Protein AF-A0A455UMG5-F1 (afdb_monomer_lite)

Organism: NCBI:txid115553

Radius of gyration: 22.78 Å; chains: 1; bounding box: 56×36×50 Å

InterPro domains:
  IPR001098 DNA-directed DNA polymerase, family A, palm domain [PF00476] (29-80)
  IPR002298 DNA polymerase A [PTHR10133] (2-83)
  IPR04350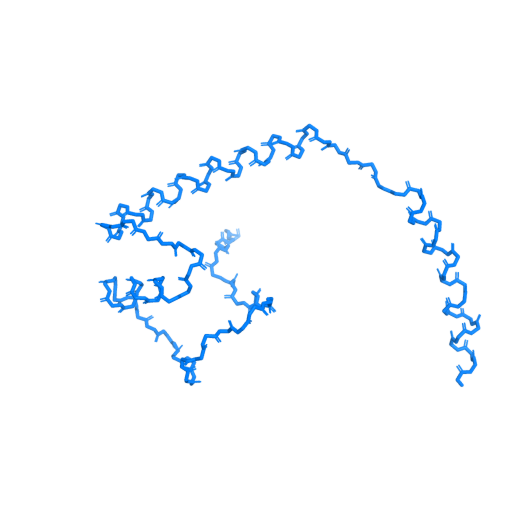2 DNA/RNA polymerase superfamily [SSF56672] (4-84)

Secondary structure (DSSP, 8-state):
-HHHIIIIIHHHHHHHHHHHHH-----HHHHHHHHHHHHHHHHHHHHHHHHHHTS---TT-HHHHHHIIIIIS----S---SS--PPPSS-------SS-----

Structure (mmCIF, N/CA/C/O backbone):
data_AF-A0A455UMG5-F1
#
_entry.id   AF-A0A455UMG5-F1
#
loop_
_atom_site.group_PDB
_atom_site.id
_atom_site.type_symbol
_atom_site.label_atom_id
_atom_site.label_alt_id
_atom_site.label_comp_id
_atom_site.label_asym_id
_atom_site.label_entity_id
_atom_site.label_seq_id
_atom_site.pdbx_PDB_ins_code
_atom_site.Cartn_x
_atom_site.Cartn_y
_atom_site.Cartn_z
_atom_site.occupancy
_atom_site.B_iso_or_equiv
_atom_site.auth_seq_id
_atom_site.auth_comp_id
_atom_site.auth_asym_id
_atom_site.auth_atom_id
_atom_site.pdbx_PDB_model_num
ATOM 1 N N . MET A 1 1 ? 37.133 -2.624 -8.941 1.00 58.16 1 MET A N 1
ATOM 2 C CA . MET A 1 1 ? 35.948 -1.784 -8.645 1.00 58.16 1 MET A CA 1
ATOM 3 C C . MET A 1 1 ? 35.377 -1.097 -9.887 1.00 58.16 1 MET A C 1
ATOM 5 O O . MET A 1 1 ? 34.171 -0.927 -9.920 1.00 58.16 1 MET A O 1
ATOM 9 N N . ALA A 1 2 ? 36.181 -0.757 -10.905 1.00 77.12 2 ALA A N 1
ATOM 10 C CA . ALA A 1 2 ? 35.684 -0.148 -12.149 1.00 77.12 2 ALA A CA 1
ATOM 11 C C . ALA A 1 2 ? 34.739 -1.059 -12.965 1.00 77.12 2 ALA A C 1
ATOM 13 O O . ALA A 1 2 ? 33.748 -0.596 -13.504 1.00 77.12 2 ALA A O 1
ATOM 14 N N . GLU A 1 3 ? 34.976 -2.373 -12.964 1.00 90.12 3 GLU A N 1
ATOM 15 C CA . GLU A 1 3 ? 34.246 -3.324 -13.816 1.00 90.12 3 GLU A CA 1
ATOM 16 C C . GLU A 1 3 ? 32.721 -3.349 -13.572 1.00 90.12 3 GLU A C 1
ATOM 18 O O . GLU A 1 3 ? 31.933 -3.337 -14.511 1.00 90.12 3 GLU A O 1
ATOM 23 N N . VAL A 1 4 ? 32.278 -3.308 -12.313 1.00 91.25 4 VAL A N 1
ATOM 24 C CA . VAL A 1 4 ? 30.842 -3.274 -11.972 1.00 91.25 4 VAL A CA 1
ATOM 25 C C . VAL A 1 4 ? 30.211 -1.942 -12.385 1.00 91.25 4 VAL A C 1
ATOM 27 O O . VAL A 1 4 ? 29.114 -1.920 -12.941 1.00 91.25 4 VAL A O 1
ATOM 30 N N . LEU A 1 5 ? 30.911 -0.830 -12.150 1.00 92.12 5 LEU A N 1
ATOM 31 C CA . LEU A 1 5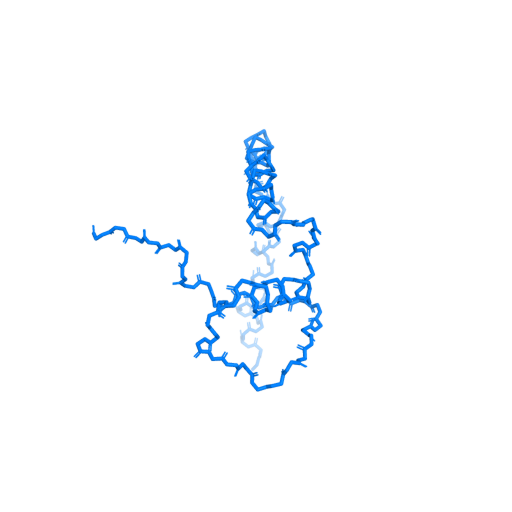 ? 30.439 0.498 -12.533 1.00 92.12 5 LEU A CA 1
ATOM 32 C C . LEU A 1 5 ? 30.259 0.594 -14.056 1.00 92.12 5 LEU A C 1
ATOM 34 O O . LEU A 1 5 ? 29.197 0.993 -14.531 1.00 92.12 5 LEU A O 1
ATOM 38 N N . ASP A 1 6 ? 31.273 0.175 -14.809 1.00 92.81 6 ASP A N 1
ATOM 39 C CA . ASP A 1 6 ? 31.324 0.363 -16.258 1.00 92.81 6 ASP A CA 1
ATOM 40 C C . ASP A 1 6 ? 30.440 -0.631 -17.020 1.00 92.81 6 ASP A C 1
ATOM 42 O O . ASP A 1 6 ? 29.830 -0.266 -18.030 1.00 92.81 6 ASP A O 1
ATOM 46 N N . HIS A 1 7 ? 30.324 -1.873 -16.536 1.00 93.69 7 HIS A N 1
ATOM 47 C CA . HIS A 1 7 ? 29.595 -2.929 -17.244 1.00 93.69 7 HIS A CA 1
ATOM 48 C C . HIS A 1 7 ? 28.177 -3.181 -16.730 1.00 93.69 7 HIS A C 1
ATOM 50 O O . HIS A 1 7 ? 27.387 -3.789 -17.452 1.00 93.69 7 HIS A O 1
ATOM 56 N N . ILE A 1 8 ? 27.827 -2.719 -15.524 1.00 90.62 8 ILE A N 1
ATOM 57 C CA . ILE A 1 8 ? 26.502 -2.960 -14.933 1.00 90.62 8 ILE A CA 1
ATOM 58 C C . ILE A 1 8 ? 25.786 -1.640 -14.660 1.00 90.62 8 ILE A C 1
ATOM 60 O O . ILE A 1 8 ? 24.736 -1.391 -15.251 1.00 90.62 8 ILE A O 1
ATOM 64 N N . GLU A 1 9 ? 26.355 -0.770 -13.827 1.00 94.88 9 GLU A N 1
ATOM 65 C CA . GLU A 1 9 ? 25.664 0.442 -13.358 1.00 94.88 9 GLU A CA 1
ATOM 66 C C . GLU A 1 9 ? 25.429 1.459 -14.493 1.00 94.88 9 GLU A C 1
ATOM 68 O O . GLU A 1 9 ? 24.297 1.892 -14.724 1.00 94.88 9 GLU A O 1
ATOM 73 N N . LEU A 1 10 ? 26.465 1.809 -15.269 1.00 94.44 10 LEU A N 1
ATOM 74 C CA . LEU A 1 10 ? 26.350 2.802 -16.350 1.00 94.44 10 LEU A CA 1
ATOM 75 C C . LEU A 1 10 ? 25.396 2.377 -17.490 1.00 94.44 10 LEU A C 1
ATOM 77 O O . LEU A 1 10 ? 24.607 3.212 -17.953 1.00 94.44 10 LEU A O 1
ATOM 81 N N . PRO A 1 11 ? 25.399 1.114 -17.962 1.00 94.56 11 PRO A N 1
ATOM 82 C CA . PRO A 1 11 ? 24.401 0.637 -18.917 1.00 94.56 11 PRO A CA 1
ATOM 83 C C . PRO A 1 11 ? 22.984 0.593 -18.331 1.00 94.56 11 PRO A C 1
ATOM 85 O O . PRO A 1 11 ? 22.028 0.943 -19.032 1.00 94.56 11 PRO A O 1
ATOM 88 N N . LEU A 1 12 ? 22.838 0.209 -17.057 1.00 95.38 12 LEU A N 1
ATOM 89 C CA . LEU A 1 12 ? 21.541 0.077 -16.388 1.00 95.38 12 LEU A CA 1
ATOM 90 C C . LEU A 1 12 ? 20.798 1.413 -16.298 1.00 95.38 12 LEU A C 1
ATOM 92 O O . LEU A 1 12 ? 19.594 1.449 -16.550 1.00 95.38 12 LEU A O 1
ATOM 96 N N . ILE A 1 13 ? 21.506 2.521 -16.055 1.00 95.88 13 ILE A N 1
ATOM 97 C CA . ILE A 1 13 ? 20.911 3.871 -16.028 1.00 95.88 13 ILE A CA 1
ATOM 98 C C . ILE A 1 13 ? 20.141 4.168 -17.324 1.00 95.88 13 ILE A C 1
ATOM 100 O O . ILE A 1 13 ? 19.035 4.710 -17.290 1.00 95.88 13 ILE A O 1
ATOM 104 N N . LYS A 1 14 ? 20.683 3.774 -18.484 1.00 93.94 14 LYS A N 1
ATOM 105 C CA . LYS A 1 14 ? 20.021 3.991 -19.783 1.00 93.94 14 LYS A CA 1
ATOM 106 C C . LYS A 1 14 ? 18.746 3.159 -19.920 1.00 93.94 14 LYS A C 1
ATOM 108 O O . LYS A 1 14 ? 17.786 3.620 -20.535 1.00 93.94 14 LYS A O 1
ATOM 113 N N . VAL A 1 15 ? 18.738 1.947 -19.368 1.00 95.75 15 VAL A N 1
ATOM 114 C CA . VAL A 1 15 ? 17.569 1.056 -19.373 1.00 95.75 15 VAL A CA 1
ATOM 115 C C . VAL A 1 15 ? 16.486 1.594 -18.439 1.00 95.75 15 VAL A C 1
ATOM 117 O O . VAL A 1 15 ? 15.345 1.747 -18.871 1.00 95.75 15 VAL A O 1
ATOM 120 N N . LEU A 1 16 ? 16.846 1.964 -17.206 1.00 96.62 16 LEU A N 1
ATOM 121 C CA . LEU A 1 16 ? 15.915 2.538 -16.231 1.00 96.62 16 LEU A CA 1
ATOM 122 C C . LEU A 1 16 ? 15.299 3.841 -16.744 1.00 96.62 16 LEU A C 1
ATOM 124 O O . LEU A 1 16 ? 14.081 3.976 -16.737 1.00 96.62 16 LEU A O 1
ATOM 128 N N . SER A 1 17 ? 16.107 4.737 -17.320 1.00 96.94 17 SER A N 1
ATOM 129 C CA . SER A 1 17 ? 15.602 5.995 -17.883 1.00 96.94 17 SER A CA 1
ATOM 130 C C . SER A 1 17 ? 14.579 5.776 -19.008 1.00 96.94 17 SER A C 1
ATOM 132 O O . SER A 1 17 ? 13.629 6.548 -19.140 1.00 96.94 17 SER A O 1
ATOM 134 N N . ARG A 1 18 ? 14.729 4.715 -19.814 1.00 97.19 18 ARG A N 1
ATOM 135 C CA . ARG A 1 18 ? 13.735 4.352 -20.840 1.00 97.19 18 ARG A CA 1
ATOM 136 C C . ARG A 1 18 ? 12.443 3.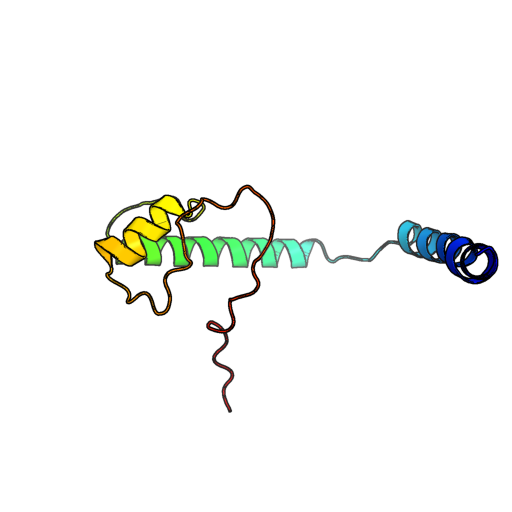829 -20.218 1.00 97.19 18 ARG A C 1
ATOM 138 O O . ARG A 1 18 ? 11.372 4.239 -20.648 1.00 97.19 18 ARG A O 1
ATOM 145 N N . ILE A 1 19 ? 12.542 2.956 -19.216 1.00 96.69 19 ILE A N 1
ATOM 146 C CA . ILE A 1 19 ? 11.373 2.408 -18.511 1.00 96.69 19 ILE A CA 1
ATOM 147 C C . ILE A 1 19 ? 10.592 3.535 -17.825 1.00 96.69 19 ILE A C 1
ATOM 149 O O . ILE A 1 19 ? 9.379 3.625 -17.991 1.00 96.69 19 ILE A O 1
ATOM 153 N N . GLU A 1 20 ? 11.285 4.434 -17.127 1.00 96.50 20 GLU A N 1
ATOM 154 C CA . GLU A 1 20 ? 10.674 5.569 -16.429 1.00 96.50 20 GLU A CA 1
ATOM 155 C C . GLU A 1 20 ? 9.935 6.517 -17.381 1.00 96.50 20 GLU A C 1
ATOM 157 O O . GLU A 1 20 ? 8.810 6.917 -17.090 1.00 96.50 20 GLU A O 1
ATOM 162 N N . ARG A 1 21 ? 10.531 6.851 -18.536 1.00 96.12 21 ARG A N 1
ATOM 163 C CA . ARG A 1 21 ? 9.893 7.721 -19.543 1.00 96.12 21 ARG A CA 1
ATOM 164 C C . ARG A 1 21 ? 8.691 7.072 -20.218 1.00 96.12 21 ARG A C 1
ATOM 166 O O . ARG A 1 21 ? 7.749 7.777 -20.563 1.00 96.12 21 ARG A O 1
ATOM 173 N N . ASN A 1 22 ? 8.739 5.760 -20.430 1.00 97.00 22 ASN A N 1
ATOM 174 C CA . ASN A 1 22 ? 7.626 5.022 -21.022 1.00 97.00 22 ASN A CA 1
ATOM 175 C C . ASN A 1 22 ? 6.449 4.906 -20.045 1.00 97.00 22 ASN A C 1
ATOM 177 O O . ASN A 1 22 ? 5.296 4.910 -20.471 1.00 97.00 22 ASN A O 1
ATOM 181 N N . GLY A 1 23 ? 6.739 4.817 -18.745 1.00 94.75 23 GLY A N 1
ATOM 182 C CA . GLY A 1 23 ? 5.729 4.659 -17.710 1.00 94.75 23 GLY A CA 1
ATOM 183 C C . GLY A 1 23 ? 4.989 3.325 -17.807 1.00 94.75 23 GLY A C 1
ATOM 184 O O . GLY A 1 23 ? 5.434 2.368 -18.445 1.00 94.75 23 GLY A O 1
ATOM 185 N N . VAL A 1 24 ? 3.842 3.257 -17.136 1.00 94.75 24 VAL A N 1
ATOM 186 C CA . VAL A 1 24 ? 2.953 2.095 -17.159 1.00 94.75 24 VAL A CA 1
ATOM 187 C C . VAL A 1 24 ? 1.522 2.566 -17.379 1.00 94.75 24 VAL A C 1
ATOM 189 O O . VAL A 1 24 ? 1.072 3.519 -16.745 1.00 94.75 24 VAL A O 1
ATOM 192 N N . ALA A 1 25 ? 0.812 1.907 -18.293 1.00 95.44 25 ALA A N 1
ATOM 193 C CA . ALA A 1 25 ? -0.606 2.160 -18.499 1.00 95.44 25 ALA A CA 1
ATOM 194 C C . ALA A 1 25 ? -1.389 1.633 -17.290 1.00 95.44 25 ALA A C 1
ATOM 196 O O . ALA A 1 25 ? -1.275 0.458 -16.936 1.00 95.44 25 ALA A O 1
ATOM 197 N N . VAL A 1 26 ? -2.168 2.508 -16.658 1.00 95.19 26 VAL A N 1
ATOM 198 C CA . VAL A 1 26 ? -3.031 2.166 -15.524 1.00 95.19 26 VAL A CA 1
ATOM 199 C C . VAL A 1 26 ? -4.476 2.495 -15.859 1.00 95.19 26 VAL A C 1
ATOM 201 O O . VAL A 1 26 ? -4.768 3.539 -16.438 1.00 95.19 26 VAL A O 1
ATOM 204 N N . ASP A 1 27 ? -5.375 1.593 -15.484 1.00 97.12 27 ASP A N 1
ATOM 205 C CA . ASP A 1 27 ? -6.815 1.795 -15.596 1.00 97.12 27 ASP A CA 1
ATOM 206 C C . ASP A 1 27 ? -7.306 2.572 -14.367 1.00 97.12 27 ASP A C 1
ATOM 208 O O . ASP A 1 27 ? -7.442 2.025 -13.268 1.00 97.12 27 ASP A O 1
ATOM 212 N N . ALA A 1 28 ? -7.495 3.880 -14.543 1.00 96.44 28 ALA A N 1
ATOM 213 C CA . ALA A 1 28 ? -7.890 4.778 -13.465 1.00 96.44 28 ALA A CA 1
ATOM 214 C C . ALA A 1 28 ? -9.321 4.515 -12.973 1.00 96.44 28 ALA A C 1
ATOM 216 O O . ALA A 1 28 ? -9.575 4.627 -11.773 1.00 96.44 28 ALA A O 1
ATOM 217 N N . GLU A 1 29 ? -10.238 4.140 -13.869 1.00 96.88 29 GLU A N 1
ATOM 218 C CA . GLU A 1 29 ? -11.637 3.872 -13.521 1.00 96.88 29 GLU A CA 1
ATOM 219 C C . GLU A 1 29 ? -11.731 2.617 -12.661 1.00 96.88 29 GLU A C 1
ATOM 221 O O . GLU A 1 29 ? -12.290 2.650 -11.562 1.00 96.88 29 GLU A O 1
ATOM 226 N N . ARG A 1 30 ? -11.060 1.540 -13.079 1.00 96.44 30 ARG A N 1
ATOM 227 C CA . ARG A 1 30 ? -11.016 0.296 -12.307 1.00 96.44 30 ARG A CA 1
ATOM 228 C C . ARG A 1 30 ? -10.366 0.483 -10.936 1.00 96.44 30 ARG A C 1
ATOM 230 O O . ARG A 1 30 ? -10.844 -0.078 -9.951 1.00 96.44 30 ARG A O 1
ATOM 237 N N . LEU A 1 31 ? -9.299 1.280 -10.844 1.00 97.19 31 LEU A N 1
ATOM 238 C CA . LEU A 1 31 ? -8.686 1.618 -9.552 1.00 97.19 31 LEU A CA 1
ATOM 239 C C . LEU A 1 31 ? -9.635 2.428 -8.661 1.00 97.19 31 LEU A C 1
ATOM 241 O O . LEU A 1 31 ? -9.659 2.224 -7.445 1.00 97.19 31 LEU A O 1
ATOM 245 N N . HIS A 1 32 ? -10.433 3.320 -9.248 1.00 97.12 32 HIS A N 1
ATOM 246 C CA . HIS A 1 32 ? -11.425 4.091 -8.510 1.00 97.12 32 HIS A CA 1
ATOM 247 C C . HIS A 1 32 ? -12.546 3.199 -7.964 1.00 97.12 32 HIS A C 1
ATOM 249 O O . HIS A 1 32 ? -12.854 3.272 -6.774 1.00 97.12 32 HIS A O 1
ATOM 255 N N . GLU A 1 33 ? -13.088 2.298 -8.785 1.00 97.69 33 GLU A N 1
ATOM 256 C CA . GLU A 1 33 ? -14.085 1.310 -8.354 1.00 97.69 33 GLU A CA 1
ATOM 257 C C . GLU A 1 33 ? -13.558 0.441 -7.205 1.00 97.69 33 GLU A C 1
ATOM 259 O O . GLU A 1 33 ? -14.228 0.258 -6.188 1.00 97.69 33 GLU A O 1
ATOM 264 N N . GLN A 1 34 ? -12.321 -0.050 -7.326 1.00 97.12 34 GLN A N 1
ATOM 265 C CA . GLN A 1 34 ? -11.670 -0.820 -6.265 1.00 97.12 34 GLN A CA 1
ATOM 266 C C . GLN A 1 34 ? -11.493 0.000 -4.983 1.00 97.12 34 GLN A C 1
ATOM 268 O O . GLN A 1 34 ? -11.730 -0.516 -3.891 1.00 97.12 34 GLN A O 1
ATOM 273 N N . SER A 1 35 ? -11.109 1.274 -5.100 1.00 97.19 35 SER A N 1
ATOM 274 C CA . SER A 1 35 ? -10.991 2.176 -3.951 1.00 97.19 35 SER A CA 1
ATOM 275 C C . SER A 1 35 ? -12.322 2.313 -3.211 1.00 97.19 35 SER A C 1
ATOM 277 O O . SER A 1 35 ? -12.347 2.194 -1.987 1.00 97.19 35 SER A O 1
ATOM 279 N N . GLN A 1 36 ? -13.427 2.506 -3.937 1.00 97.69 36 GLN A N 1
ATOM 280 C CA . GLN A 1 36 ? -14.759 2.634 -3.339 1.00 97.69 36 GLN A CA 1
ATOM 281 C C . GLN A 1 36 ? -15.212 1.335 -2.656 1.00 97.69 36 GLN A C 1
ATOM 283 O O . GLN A 1 36 ? -15.725 1.364 -1.537 1.00 97.69 36 GLN A O 1
ATOM 288 N N . GLN A 1 37 ? -14.979 0.182 -3.291 1.00 97.44 37 GLN A N 1
ATOM 289 C CA . GLN A 1 37 ? -15.307 -1.124 -2.706 1.00 97.44 37 GLN A CA 1
ATOM 290 C C . GLN A 1 37 ? -14.535 -1.379 -1.406 1.00 97.44 37 GLN A C 1
ATOM 292 O O . GLN A 1 37 ? -15.101 -1.872 -0.427 1.00 97.44 37 GLN A O 1
ATOM 297 N N . LEU A 1 38 ? -13.243 -1.038 -1.383 1.00 96.88 38 LEU A N 1
ATOM 298 C CA . LEU A 1 38 ? -12.414 -1.169 -0.188 1.00 96.88 38 LEU A CA 1
ATOM 299 C C . LEU A 1 38 ? -12.865 -0.215 0.915 1.00 96.88 38 LEU A C 1
ATOM 301 O O . LEU A 1 38 ? -12.941 -0.632 2.067 1.00 96.88 38 LEU A O 1
ATOM 305 N N . GLU A 1 39 ? -13.199 1.029 0.578 1.00 96.56 39 GLU A N 1
ATOM 306 C CA . GLU A 1 39 ? -13.697 2.002 1.548 1.00 96.56 39 GLU A CA 1
ATOM 307 C C . GLU A 1 39 ? -14.997 1.531 2.210 1.00 96.56 39 GLU A C 1
ATOM 309 O O . GLU A 1 39 ? -15.108 1.559 3.437 1.00 96.56 39 GLU A O 1
ATOM 314 N N . GLN A 1 40 ? -15.951 1.030 1.422 1.00 96.94 40 GLN A N 1
ATOM 315 C CA . GLN A 1 40 ? -17.198 0.485 1.954 1.00 96.94 40 GLN A CA 1
ATOM 316 C C . GLN A 1 40 ? -16.932 -0.687 2.905 1.00 96.94 40 GLN A C 1
ATOM 318 O O . GLN A 1 40 ? -17.462 -0.721 4.017 1.00 96.94 40 GLN A O 1
ATOM 323 N N . ARG A 1 41 ? -16.058 -1.613 2.501 1.00 96.19 41 ARG A N 1
ATOM 324 C CA . ARG A 1 41 ? -15.727 -2.789 3.308 1.00 96.19 41 ARG A CA 1
ATOM 325 C C . ARG A 1 41 ? -14.976 -2.435 4.588 1.00 96.19 41 ARG A C 1
ATOM 327 O O . ARG A 1 41 ? -15.191 -3.073 5.612 1.00 96.19 41 ARG A O 1
ATOM 334 N N . ILE A 1 42 ? -14.112 -1.420 4.547 1.00 94.25 42 ILE A N 1
ATOM 335 C CA . ILE A 1 42 ? -13.461 -0.890 5.747 1.00 94.25 42 ILE A CA 1
ATOM 336 C C . ILE A 1 42 ? -14.532 -0.361 6.698 1.00 94.25 42 ILE A C 1
ATOM 338 O O . ILE A 1 42 ? -14.586 -0.826 7.828 1.00 94.25 42 ILE A O 1
ATOM 342 N N . ARG A 1 43 ? -15.443 0.505 6.239 1.00 93.44 43 ARG A N 1
ATOM 343 C CA . ARG A 1 43 ? -16.505 1.072 7.092 1.00 93.44 43 ARG A CA 1
ATOM 344 C C . ARG A 1 43 ? -17.407 0.008 7.721 1.00 93.44 43 ARG A C 1
ATOM 346 O O . ARG A 1 43 ? -17.851 0.172 8.854 1.00 93.44 43 ARG A O 1
ATOM 353 N N . GLU A 1 44 ? -17.705 -1.067 6.997 1.00 94.94 44 GLU A N 1
ATOM 354 C CA . GLU A 1 44 ? -18.442 -2.217 7.537 1.00 94.94 44 GLU A CA 1
ATOM 355 C C . GLU A 1 44 ? -17.676 -2.889 8.678 1.00 94.94 44 GLU A C 1
ATOM 357 O O . GLU A 1 44 ? -18.205 -2.994 9.783 1.00 94.94 44 GLU A O 1
ATOM 362 N N . LEU A 1 45 ? -16.406 -3.225 8.449 1.00 91.75 45 LEU A N 1
ATOM 363 C CA . LEU A 1 45 ? -15.547 -3.839 9.462 1.00 91.75 45 LEU A CA 1
ATOM 364 C C . LEU A 1 45 ? -15.296 -2.923 10.668 1.00 91.75 45 LEU A C 1
ATOM 366 O O . LEU A 1 45 ? -15.169 -3.412 11.787 1.00 91.75 45 LEU A O 1
ATOM 370 N N . GLU A 1 46 ? -15.219 -1.607 10.463 1.00 90.88 46 GLU A N 1
ATOM 371 C CA . GLU A 1 46 ? -15.093 -0.632 11.550 1.00 90.88 46 GLU A CA 1
ATOM 372 C C . GLU A 1 46 ? -16.327 -0.652 12.453 1.00 90.88 46 GLU A C 1
ATOM 374 O O . GLU A 1 46 ? -16.186 -0.711 13.673 1.00 90.88 46 GLU A O 1
ATOM 379 N N . ARG A 1 47 ? -17.531 -0.672 11.865 1.00 90.81 47 ARG A N 1
ATOM 380 C CA . ARG A 1 47 ? -18.780 -0.788 12.631 1.00 90.81 47 ARG A CA 1
ATOM 381 C C . ARG A 1 47 ? -18.843 -2.097 13.403 1.00 90.81 47 ARG A C 1
ATOM 383 O O . ARG A 1 47 ? -19.085 -2.062 14.604 1.00 90.81 47 ARG A O 1
ATOM 390 N N . GLU A 1 48 ? -18.541 -3.219 12.751 1.00 90.69 48 GLU A N 1
ATOM 391 C CA . GLU A 1 48 ? -18.481 -4.524 13.419 1.00 90.69 48 GLU A CA 1
ATOM 392 C C . GLU A 1 48 ? -17.480 -4.508 14.586 1.00 90.69 48 GLU A C 1
ATOM 394 O O . GLU A 1 48 ? -17.770 -5.001 15.675 1.00 90.69 48 GLU A O 1
ATOM 399 N N . ALA A 1 49 ? -16.311 -3.887 14.403 1.00 87.38 49 ALA A N 1
ATOM 400 C CA . ALA A 1 49 ? -15.318 -3.759 15.464 1.00 87.38 49 ALA A CA 1
ATOM 401 C C . ALA A 1 49 ? -15.810 -2.891 16.636 1.00 87.38 49 ALA A C 1
ATOM 403 O O . ALA A 1 49 ? -15.560 -3.245 17.791 1.00 87.38 49 ALA A O 1
ATOM 404 N N . TYR A 1 50 ? -16.506 -1.780 16.369 1.00 89.25 50 TYR A N 1
ATOM 405 C CA . TYR A 1 50 ? -17.072 -0.919 17.414 1.00 89.25 50 TYR A CA 1
ATOM 406 C C . TYR A 1 50 ? -18.218 -1.594 18.165 1.00 89.25 50 TYR A C 1
ATOM 408 O O . TYR A 1 50 ? -18.286 -1.469 19.386 1.00 89.25 50 TYR A O 1
ATOM 416 N N . GLU A 1 51 ? -19.070 -2.353 17.476 1.00 88.12 51 GLU A N 1
ATOM 417 C CA . GLU A 1 51 ? -20.133 -3.149 18.099 1.00 88.12 51 GLU A CA 1
ATOM 418 C C . GLU A 1 51 ? -19.555 -4.235 19.012 1.00 88.12 51 GLU A C 1
ATOM 420 O O . GLU A 1 51 ? -19.982 -4.374 20.158 1.00 88.12 51 GLU A O 1
ATOM 425 N N . LEU A 1 52 ? -18.528 -4.953 18.547 1.00 85.56 52 LEU A N 1
ATOM 426 C CA . LEU A 1 52 ? -17.851 -5.986 19.337 1.00 85.56 52 LEU A CA 1
ATOM 427 C C . LEU A 1 52 ? -17.106 -5.418 20.551 1.00 85.56 52 LEU A C 1
ATOM 429 O O . LEU A 1 52 ? -17.000 -6.101 21.570 1.00 85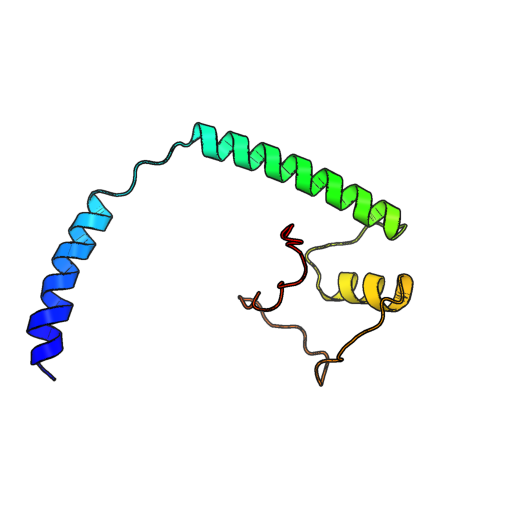.56 52 LEU A O 1
ATOM 433 N N . ALA A 1 53 ? -16.563 -4.203 20.443 1.00 84.69 53 ALA A N 1
ATOM 434 C CA . ALA A 1 53 ? -15.878 -3.515 21.538 1.00 84.69 53 ALA A CA 1
ATOM 435 C C . ALA A 1 53 ? -16.835 -2.725 22.454 1.00 84.69 53 ALA A C 1
ATOM 437 O O . ALA A 1 53 ? -16.446 -2.333 23.550 1.00 84.69 53 ALA A O 1
ATOM 438 N N . GLY A 1 54 ? -18.070 -2.457 22.019 1.00 83.88 54 GLY A N 1
ATOM 439 C CA . GLY A 1 54 ? -19.050 -1.647 22.751 1.00 83.88 54 GLY A CA 1
ATOM 440 C C . GLY A 1 54 ? -18.711 -0.151 22.844 1.00 83.88 54 GLY A C 1
ATOM 441 O O . GLY A 1 54 ? -19.349 0.573 23.608 1.00 83.88 54 GLY A O 1
ATOM 442 N N . ARG A 1 55 ? -17.704 0.326 22.102 1.00 82.81 55 ARG A N 1
ATOM 443 C CA . ARG A 1 55 ? -17.252 1.726 22.086 1.00 82.81 55 ARG A CA 1
ATOM 444 C C . ARG A 1 55 ? -16.553 2.070 20.777 1.00 82.81 55 ARG A C 1
ATOM 446 O O . ARG A 1 55 ? -15.871 1.234 20.187 1.00 82.81 55 ARG A O 1
ATOM 453 N N . GLU A 1 56 ? -16.635 3.336 20.385 1.00 85.75 56 GLU A N 1
ATOM 454 C CA . GLU A 1 56 ? -15.826 3.869 19.290 1.00 85.75 56 GLU A CA 1
ATOM 455 C C . GLU A 1 56 ? -14.383 4.122 19.749 1.00 85.75 56 GLU A C 1
ATOM 457 O O . GLU A 1 56 ? -14.119 4.580 20.870 1.00 85.75 56 GLU A O 1
ATOM 462 N N . PHE A 1 57 ? -13.422 3.816 18.878 1.00 85.75 57 PHE A N 1
ATOM 463 C CA . PHE A 1 57 ? -12.003 4.043 19.129 1.00 85.75 57 PHE A CA 1
ATOM 464 C C . PHE A 1 57 ? -11.231 4.221 17.822 1.00 85.75 57 PHE A C 1
ATOM 466 O O . PHE A 1 57 ? -11.678 3.847 16.746 1.00 85.75 57 PHE A O 1
ATOM 473 N N . ASN A 1 58 ? -10.026 4.776 17.907 1.00 85.69 58 ASN A N 1
ATOM 474 C CA . ASN A 1 58 ? -9.181 4.959 16.739 1.00 85.69 58 ASN A CA 1
ATOM 475 C C . ASN A 1 58 ? -8.391 3.675 16.435 1.00 85.69 58 ASN A C 1
ATOM 477 O O . ASN A 1 58 ? -7.378 3.388 17.083 1.00 85.69 58 ASN A O 1
ATOM 481 N N . LEU A 1 59 ? -8.814 2.950 15.397 1.00 82.75 59 LEU A N 1
ATOM 482 C CA . LEU A 1 59 ? -8.144 1.751 14.867 1.00 82.75 59 LEU A CA 1
ATOM 483 C C . LEU A 1 59 ? -6.707 2.015 14.379 1.00 82.75 59 LEU A C 1
ATOM 485 O O . LEU A 1 59 ? -5.877 1.112 14.352 1.00 82.75 59 LEU A O 1
ATOM 489 N N . GLY A 1 60 ? -6.367 3.260 14.044 1.00 81.94 60 GLY A N 1
ATOM 490 C CA . GLY A 1 60 ? -5.006 3.666 13.692 1.00 81.94 60 GLY A CA 1
ATOM 491 C C . GLY A 1 60 ? -4.062 3.820 14.890 1.00 81.94 60 GLY A C 1
ATOM 492 O O . GLY A 1 60 ? -2.864 4.022 14.688 1.00 81.94 60 GLY A O 1
ATOM 493 N N . SER A 1 61 ? -4.563 3.741 16.131 1.00 86.12 61 SER A N 1
ATOM 494 C CA . SER A 1 61 ? -3.768 3.900 17.353 1.00 86.12 61 SER A CA 1
ATOM 495 C C . SER A 1 61 ? -3.450 2.546 18.000 1.00 86.12 61 SER A C 1
ATOM 497 O O . SER A 1 61 ? -4.313 1.956 18.658 1.00 86.12 61 SER A O 1
ATOM 499 N N . PRO A 1 62 ? -2.188 2.069 17.934 1.00 82.88 62 PRO A N 1
ATOM 500 C CA . PRO A 1 62 ? -1.793 0.796 18.542 1.00 82.88 62 PRO A CA 1
ATOM 501 C C . PRO A 1 62 ? -2.048 0.736 20.053 1.00 82.88 62 PRO A C 1
ATOM 503 O O . PRO A 1 62 ? -2.257 -0.341 20.604 1.00 82.88 62 PRO A O 1
ATOM 506 N N . ARG A 1 63 ? -2.033 1.892 20.733 1.00 82.88 63 ARG A N 1
ATOM 507 C CA . ARG A 1 63 ? -2.279 1.981 22.177 1.00 82.88 63 ARG A CA 1
ATOM 508 C C . ARG A 1 63 ? -3.738 1.682 22.524 1.00 82.88 63 ARG A C 1
ATOM 510 O O . ARG A 1 63 ? -3.974 0.940 23.468 1.00 82.88 63 ARG A O 1
ATOM 517 N N . GLN A 1 64 ? -4.687 2.246 21.774 1.00 81.81 64 GLN A N 1
ATOM 518 C CA . GLN A 1 64 ? -6.120 2.032 22.017 1.00 81.81 64 GLN A CA 1
ATOM 519 C C . GLN A 1 64 ? -6.530 0.605 21.641 1.00 81.81 64 GLN A C 1
ATOM 521 O O . GLN A 1 64 ? -7.199 -0.065 22.420 1.00 81.81 64 GLN A O 1
ATOM 526 N N . LEU A 1 65 ? -6.027 0.101 20.510 1.00 84.25 65 LEU A N 1
ATOM 527 C CA . LEU A 1 65 ? -6.217 -1.291 20.098 1.00 84.25 65 LEU A CA 1
ATOM 528 C C . LEU A 1 65 ? -5.694 -2.294 21.130 1.00 84.25 65 LEU A C 1
ATOM 530 O O . LEU A 1 65 ? -6.376 -3.263 21.450 1.00 84.25 65 LEU A O 1
ATOM 534 N N . GLY A 1 66 ? -4.489 -2.064 21.661 1.00 79.81 66 GLY A N 1
ATOM 535 C CA . GLY A 1 66 ? -3.916 -2.928 22.691 1.00 79.81 66 GLY A CA 1
ATOM 536 C C . GLY A 1 66 ? -4.765 -2.960 23.962 1.00 79.81 66 GLY A C 1
ATOM 537 O O . GLY A 1 66 ? -4.934 -4.025 24.548 1.00 79.81 66 GLY A O 1
ATOM 538 N N . GLN A 1 67 ? -5.337 -1.817 24.348 1.00 82.38 67 GLN A N 1
ATOM 539 C CA . GLN A 1 67 ? -6.236 -1.733 25.493 1.00 82.38 67 GLN A CA 1
ATOM 540 C C . GLN A 1 67 ? -7.475 -2.617 25.289 1.00 82.38 67 GLN A C 1
ATOM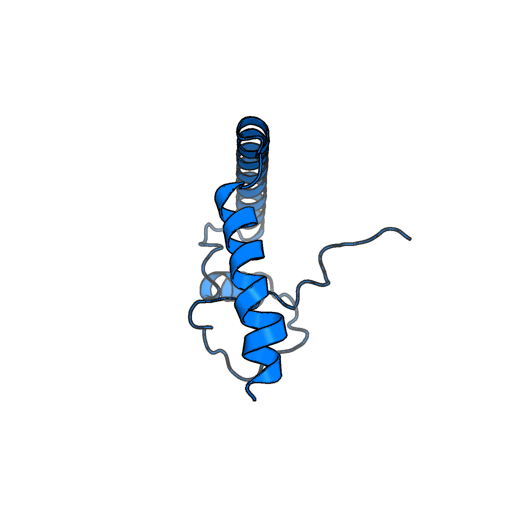 542 O O . GLN A 1 67 ? -7.760 -3.492 26.098 1.00 82.38 67 GLN A O 1
ATOM 547 N N . ILE A 1 68 ? -8.155 -2.467 24.154 1.00 85.19 68 ILE A N 1
ATOM 548 C CA . ILE A 1 68 ? 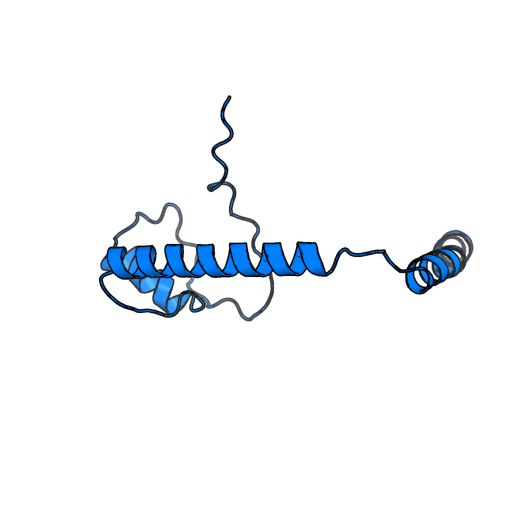-9.404 -3.189 23.876 1.00 85.19 68 ILE A CA 1
ATOM 549 C C . ILE A 1 68 ? -9.155 -4.692 23.704 1.00 85.19 68 ILE A C 1
ATOM 551 O O . ILE A 1 68 ? -9.864 -5.510 24.283 1.00 85.19 68 ILE A O 1
ATOM 555 N N . LEU A 1 69 ? -8.119 -5.089 22.959 1.00 82.50 69 LEU A N 1
ATOM 556 C CA . LEU A 1 69 ? -7.854 -6.507 22.690 1.00 82.50 69 LEU A CA 1
ATOM 557 C C . LEU A 1 69 ? -7.393 -7.280 23.935 1.00 82.50 69 LEU A C 1
ATOM 559 O O . LEU A 1 69 ? -7.743 -8.452 24.092 1.00 82.50 69 LEU A O 1
ATOM 563 N N . PHE A 1 70 ? -6.598 -6.653 24.807 1.00 79.50 70 PHE A N 1
ATOM 564 C CA . PHE A 1 70 ? -5.954 -7.350 25.924 1.00 79.50 70 PHE A CA 1
ATOM 565 C C . PHE A 1 70 ? -6.573 -7.053 27.291 1.00 79.50 70 PHE A C 1
ATOM 567 O O . PHE A 1 70 ? -6.539 -7.934 28.150 1.00 79.50 70 PHE A O 1
ATOM 574 N N . GLU A 1 71 ? -7.130 -5.861 27.514 1.00 77.06 71 GLU A N 1
ATOM 575 C CA . GLU A 1 71 ? -7.802 -5.519 28.775 1.00 77.06 71 GLU A CA 1
ATOM 576 C C . GLU A 1 71 ? -9.287 -5.893 28.720 1.00 77.06 71 GLU A C 1
ATOM 578 O O . GLU A 1 71 ? -9.763 -6.615 29.598 1.00 77.06 71 GLU A O 1
ATOM 583 N N . GLU A 1 72 ? -9.999 -5.455 27.676 1.00 77.06 72 GLU A N 1
ATOM 584 C CA . GLU A 1 72 ? -11.454 -5.637 27.566 1.00 77.06 72 GLU A CA 1
ATOM 585 C C . GLU A 1 72 ? -11.807 -7.043 27.039 1.00 77.06 72 GLU A C 1
ATOM 587 O O . GLU A 1 72 ? -12.456 -7.822 27.737 1.00 77.06 72 GLU A O 1
ATOM 592 N N . GLN A 1 73 ? -11.293 -7.420 25.862 1.00 76.31 73 GLN A N 1
ATOM 593 C CA . GLN A 1 73 ? -11.597 -8.702 25.201 1.00 76.31 73 GLN A CA 1
ATOM 594 C C . GLN A 1 73 ? -10.752 -9.886 25.702 1.00 76.31 73 GLN A C 1
ATOM 596 O O . GLN A 1 73 ? -10.991 -11.029 25.311 1.00 76.31 73 GLN A O 1
ATOM 601 N N . LYS A 1 74 ? -9.759 -9.628 26.567 1.00 75.81 74 LYS A N 1
ATOM 602 C CA . LYS A 1 74 ? -8.904 -10.632 27.237 1.00 75.81 74 LYS A CA 1
ATOM 603 C C . LYS A 1 74 ? -8.341 -11.709 26.301 1.00 75.81 74 LYS A C 1
ATOM 605 O O . LYS A 1 74 ? -8.192 -12.870 26.692 1.00 75.81 74 LYS A O 1
ATOM 610 N N . VAL A 1 75 ? -7.998 -11.336 25.068 1.00 74.12 75 VAL A N 1
ATOM 611 C CA . VAL A 1 75 ? -7.426 -12.272 24.097 1.00 74.12 75 VAL A CA 1
ATOM 612 C C . VAL A 1 75 ? -6.062 -12.753 24.621 1.00 74.12 75 VAL A C 1
ATOM 614 O O . VAL A 1 75 ? -5.212 -11.924 24.966 1.00 74.12 75 VAL A O 1
ATOM 617 N N . PRO A 1 76 ? -5.815 -14.075 24.713 1.00 62.72 76 PRO A N 1
ATOM 618 C CA . PRO A 1 76 ? -4.594 -14.596 25.315 1.00 62.72 76 PRO A CA 1
ATOM 619 C C . PRO A 1 76 ? -3.359 -14.209 24.494 1.00 62.72 76 PRO A C 1
ATOM 621 O O . PRO A 1 76 ? -3.248 -14.493 23.300 1.00 62.72 76 PRO A O 1
ATOM 624 N N . VAL A 1 77 ? -2.389 -13.572 25.152 1.00 61.22 77 VAL A N 1
ATOM 625 C CA . VAL A 1 77 ? -1.136 -13.139 24.523 1.00 61.22 77 VAL A CA 1
ATOM 626 C C . VAL A 1 77 ? -0.203 -14.344 24.389 1.00 61.22 77 VAL A C 1
ATOM 628 O O . VAL A 1 77 ? 0.492 -14.696 25.339 1.00 61.22 77 VAL A O 1
ATOM 631 N N . LEU A 1 78 ? -0.141 -14.966 23.206 1.00 60.81 78 LEU A N 1
ATOM 632 C CA . LEU A 1 78 ? 0.712 -16.147 22.977 1.00 60.81 78 LEU A CA 1
ATOM 633 C C . LEU A 1 78 ? 2.228 -15.857 23.080 1.00 60.81 78 LEU A C 1
ATOM 635 O O . LEU A 1 78 ? 3.029 -16.785 23.173 1.00 60.81 78 LEU A O 1
ATOM 639 N N . LYS A 1 79 ? 2.647 -14.582 23.076 1.00 47.66 79 LYS A N 1
ATOM 640 C CA . LYS A 1 79 ? 4.027 -14.160 23.368 1.00 47.66 79 LYS A CA 1
ATOM 641 C C . LYS A 1 79 ? 4.073 -12.653 23.638 1.00 47.66 79 LYS A C 1
ATOM 643 O O . LYS A 1 79 ? 3.853 -11.863 22.724 1.00 47.66 79 LYS A O 1
ATOM 648 N N . ARG A 1 80 ? 4.361 -12.227 24.874 1.00 38.81 80 ARG A N 1
ATOM 649 C CA . ARG A 1 80 ? 4.678 -10.813 25.153 1.00 38.81 80 ARG A CA 1
ATOM 650 C C . ARG A 1 80 ? 6.032 -10.492 24.500 1.00 38.81 80 ARG A C 1
ATOM 652 O O . ARG A 1 80 ? 7.020 -11.114 24.896 1.00 38.81 80 ARG A O 1
ATOM 659 N N . PRO A 1 81 ? 6.136 -9.562 23.532 1.00 45.19 81 PRO A N 1
ATOM 660 C CA . PRO A 1 81 ? 7.442 -9.040 23.157 1.00 45.19 81 PRO A CA 1
ATOM 661 C C . PRO A 1 81 ? 8.053 -8.351 24.391 1.00 45.19 81 PRO A C 1
ATOM 663 O O . PRO A 1 81 ? 7.333 -7.664 25.125 1.00 45.19 81 PRO A O 1
ATOM 666 N N . PRO A 1 82 ? 9.349 -8.555 24.680 1.00 44.06 82 PRO A N 1
ATOM 667 C CA . PRO A 1 82 ? 9.979 -7.948 25.838 1.00 44.06 82 PRO A CA 1
ATOM 668 C C . PRO A 1 82 ? 9.951 -6.427 25.653 1.00 44.06 82 PRO A C 1
ATOM 670 O O . PRO A 1 82 ? 10.599 -5.894 24.758 1.00 44.06 82 PRO A O 1
ATOM 673 N N . LYS A 1 83 ? 9.204 -5.744 26.530 1.00 42.22 83 LYS A N 1
ATOM 674 C CA . LYS A 1 83 ? 9.049 -4.282 26.629 1.00 42.22 83 LYS A CA 1
ATOM 675 C C . LYS A 1 83 ? 8.110 -3.642 25.590 1.00 42.22 83 LYS A C 1
ATOM 677 O O . LYS A 1 83 ? 8.422 -3.504 24.412 1.00 42.22 83 LYS A O 1
ATOM 682 N N . ALA A 1 84 ? 6.980 -3.139 26.089 1.00 38.69 84 ALA A N 1
ATOM 683 C CA . ALA A 1 84 ? 6.137 -2.163 25.412 1.00 38.69 84 ALA A CA 1
ATOM 684 C C . ALA A 1 84 ? 6.948 -0.886 25.122 1.00 38.69 84 ALA A C 1
ATOM 686 O O . ALA A 1 84 ? 7.145 -0.038 25.990 1.00 38.69 84 ALA A O 1
ATOM 687 N N . ARG A 1 85 ? 7.446 -0.767 23.892 1.00 28.80 85 ARG A N 1
ATOM 688 C CA . ARG A 1 85 ? 7.916 0.485 23.296 1.00 28.80 85 ARG A CA 1
ATOM 689 C C . ARG A 1 85 ? 6.972 0.773 22.128 1.00 28.80 85 ARG A C 1
ATOM 691 O O . ARG A 1 85 ? 6.790 -0.128 21.308 1.00 28.80 85 ARG A O 1
ATOM 698 N N . PRO A 1 86 ? 6.349 1.961 22.026 1.00 38.47 86 PRO A N 1
ATOM 699 C CA . PRO A 1 86 ? 5.587 2.273 20.826 1.00 38.47 86 PRO A CA 1
ATOM 700 C C . PRO A 1 86 ? 6.572 2.280 19.648 1.00 38.47 86 PRO A C 1
ATOM 702 O O . PRO A 1 86 ? 7.644 2.886 19.773 1.00 38.47 86 PRO A O 1
ATOM 705 N N . PRO A 1 87 ? 6.280 1.591 18.532 1.00 40.53 87 PRO A N 1
ATOM 706 C CA . PRO A 1 87 ? 7.140 1.693 17.369 1.00 40.53 87 PRO A CA 1
ATOM 707 C C . PRO A 1 87 ? 7.089 3.146 16.877 1.00 40.53 87 PRO A C 1
ATOM 709 O O . PRO A 1 87 ? 5.992 3.668 16.646 1.00 40.53 87 PRO A O 1
ATOM 712 N N . PRO A 1 88 ? 8.232 3.839 16.719 1.00 37.06 88 PRO A N 1
ATOM 713 C CA . PRO A 1 88 ? 8.231 5.049 15.924 1.00 37.06 88 PRO A CA 1
ATOM 714 C C . PRO A 1 88 ? 7.858 4.662 14.489 1.00 37.06 88 PRO A C 1
ATOM 716 O O . PRO A 1 88 ? 8.163 3.565 14.021 1.00 37.06 88 PRO A O 1
ATOM 719 N N . ARG A 1 89 ? 7.135 5.569 13.828 1.00 39.62 89 ARG A N 1
ATOM 720 C CA . ARG A 1 89 ? 6.688 5.492 12.434 1.00 39.62 89 ARG A CA 1
ATOM 721 C C . ARG A 1 89 ? 7.647 4.709 11.520 1.00 39.62 89 ARG A C 1
ATOM 723 O O . ARG A 1 89 ? 8.838 4.997 11.495 1.00 39.62 89 ARG A O 1
ATOM 730 N N . LYS A 1 90 ? 7.020 3.898 10.654 1.00 36.31 90 LYS A N 1
ATOM 731 C CA . LYS A 1 90 ? 7.499 3.245 9.416 1.00 36.31 90 LYS A CA 1
ATOM 732 C C . LYS A 1 90 ? 7.739 1.735 9.548 1.00 36.31 90 LYS A C 1
ATOM 734 O O . LYS A 1 90 ? 8.729 1.277 10.091 1.00 36.31 90 LYS A O 1
ATOM 739 N N . GLY A 1 91 ? 6.800 0.995 8.951 1.00 44.50 91 GLY A N 1
ATOM 740 C CA . GLY A 1 91 ? 7.050 -0.231 8.196 1.00 44.50 91 GLY A CA 1
ATOM 741 C C . GLY A 1 91 ? 7.744 -1.383 8.915 1.00 44.50 91 GLY A C 1
ATOM 742 O O . GLY A 1 91 ? 8.944 -1.556 8.768 1.00 44.50 91 GLY A O 1
ATOM 743 N N . CYS A 1 92 ? 6.964 -2.274 9.531 1.00 33.09 92 CYS A N 1
ATOM 744 C CA . CYS A 1 92 ? 7.283 -3.704 9.506 1.00 33.09 92 CYS A CA 1
ATOM 745 C C . CYS A 1 92 ? 6.027 -4.546 9.782 1.00 33.09 92 CYS A C 1
ATOM 747 O O . CYS A 1 92 ? 5.790 -4.996 10.898 1.00 33.09 92 CYS A O 1
ATOM 749 N N . TRP A 1 93 ? 5.202 -4.764 8.756 1.00 30.27 93 TRP A N 1
ATOM 750 C CA . TRP A 1 93 ? 4.138 -5.775 8.787 1.00 30.27 93 TRP A CA 1
ATOM 751 C C . TRP A 1 93 ? 4.708 -7.093 8.252 1.00 30.27 93 TRP A C 1
ATOM 753 O O . TRP A 1 93 ? 4.405 -7.521 7.145 1.00 30.27 93 TRP A O 1
ATOM 763 N N . LYS A 1 94 ? 5.594 -7.731 9.021 1.00 37.53 94 LYS A N 1
ATOM 764 C CA . LYS A 1 94 ? 6.074 -9.096 8.740 1.00 37.53 94 LYS A CA 1
ATOM 765 C C . LYS A 1 94 ? 5.698 -10.022 9.893 1.00 37.53 94 LYS A C 1
ATOM 767 O O . LYS A 1 94 ? 6.559 -10.599 10.535 1.00 37.53 94 LYS A O 1
ATOM 772 N N . SER A 1 95 ? 4.404 -10.123 10.186 1.00 37.59 95 SER A N 1
ATOM 773 C CA . SER A 1 95 ? 3.840 -11.215 10.995 1.00 37.59 95 SER A CA 1
ATOM 774 C C . SER A 1 95 ? 2.309 -11.208 10.920 1.00 37.59 95 SER A C 1
ATOM 776 O O . SER A 1 95 ? 1.627 -11.102 11.931 1.00 37.59 95 SER A O 1
ATOM 778 N N . TRP A 1 96 ? 1.752 -11.315 9.714 1.00 32.81 96 TRP A N 1
ATOM 779 C CA . TRP A 1 96 ? 0.328 -11.619 9.522 1.00 32.81 96 TRP A CA 1
ATOM 780 C C . TRP A 1 96 ? 0.196 -12.868 8.647 1.00 32.81 96 TRP A C 1
ATOM 782 O O . TRP A 1 96 ? -0.301 -12.827 7.531 1.00 32.81 96 TRP A O 1
ATOM 792 N N . ARG A 1 97 ? 0.687 -14.003 9.163 1.00 37.88 97 ARG A N 1
ATOM 793 C CA . ARG A 1 97 ? 0.467 -15.347 8.587 1.00 37.88 97 ARG A CA 1
ATOM 794 C C . ARG A 1 97 ? -0.782 -16.028 9.183 1.00 37.88 97 ARG A C 1
ATOM 796 O O . ARG A 1 97 ? -0.881 -17.244 9.173 1.00 37.88 97 ARG A O 1
ATOM 803 N N . TRP A 1 98 ? -1.722 -15.255 9.728 1.00 35.06 98 TRP A N 1
ATOM 804 C CA . TRP A 1 98 ? -2.914 -15.786 10.406 1.00 35.06 98 TRP A CA 1
ATOM 805 C C . TRP A 1 98 ? -4.245 -15.505 9.687 1.00 35.06 98 TRP A C 1
ATOM 807 O O . TRP A 1 98 ? -5.257 -16.035 10.126 1.00 35.06 98 TRP A O 1
ATOM 817 N N . ILE A 1 99 ? -4.278 -14.731 8.587 1.00 41.50 99 ILE A N 1
ATOM 818 C CA . ILE A 1 99 ? -5.554 -14.326 7.951 1.00 41.50 99 ILE A CA 1
ATOM 819 C C . ILE A 1 99 ? -5.940 -15.126 6.694 1.00 41.50 99 ILE A C 1
ATOM 821 O O . ILE A 1 99 ? -7.122 -15.196 6.374 1.00 41.50 99 ILE A O 1
ATOM 825 N N . THR A 1 100 ? -5.034 -15.825 6.006 1.00 39.78 100 THR A N 1
ATOM 826 C CA . THR A 1 100 ? -5.445 -16.693 4.887 1.00 39.78 100 THR A CA 1
ATOM 827 C C . THR A 1 100 ? -5.574 -18.146 5.329 1.00 39.78 100 THR A C 1
ATOM 829 O O . THR A 1 100 ? -4.628 -18.931 5.305 1.00 39.78 100 THR A O 1
ATOM 832 N N . ARG A 1 101 ? -6.799 -18.522 5.705 1.00 37.94 101 ARG A N 1
ATOM 833 C CA . ARG A 1 101 ? -7.271 -19.909 5.650 1.00 37.94 101 ARG A CA 1
ATOM 834 C C . ARG A 1 101 ? -7.298 -20.326 4.173 1.00 37.94 101 ARG A C 1
ATOM 836 O O . ARG A 1 101 ? -8.311 -20.149 3.508 1.00 37.94 101 ARG A O 1
ATOM 843 N N . CYS A 1 102 ? -6.180 -20.824 3.642 1.00 27.23 102 CYS A N 1
ATOM 844 C CA . CYS A 1 102 ? -6.211 -21.582 2.390 1.00 27.23 102 CYS A CA 1
ATOM 845 C C . CYS A 1 102 ? -7.007 -22.877 2.640 1.00 27.23 102 CYS A C 1
ATOM 847 O O . CYS A 1 102 ? -6.694 -23.585 3.604 1.00 27.23 102 CYS A O 1
ATOM 849 N N . PRO A 1 103 ? -8.034 -23.198 1.832 1.00 42.19 103 PRO A N 1
ATOM 850 C CA . PRO A 1 103 ? -8.588 -24.543 1.813 1.00 42.19 103 PRO A CA 1
ATOM 851 C C . PRO A 1 103 ? -7.537 -25.508 1.245 1.00 42.19 103 PRO A C 1
ATOM 853 O O . PRO A 1 103 ? -6.661 -25.086 0.490 1.00 42.19 103 PRO A O 1
ATOM 856 N N . LYS A 1 104 ? -7.597 -26.769 1.688 1.00 46.03 104 LYS A N 1
ATOM 857 C CA . LYS A 1 104 ? -6.720 -27.851 1.220 1.00 46.03 104 LYS A CA 1
ATOM 858 C C . LYS A 1 104 ? -6.744 -28.004 -0.296 1.00 46.03 104 LYS A C 1
ATOM 860 O O . LYS A 1 104 ? -7.843 -27.835 -0.867 1.00 46.03 104 LYS A O 1
#

Sequence (104 aa):
MAEVLDHIELPLIKVLSRIERNGVAVDAERLHEQSQQLEQRIRELEREAYELAGREFNLGSPRQLGQILFEEQKVPVLKRPPKARPPPRKGCWKSWRWITRCPK

Foldseek 3Di:
DVCCCVPPVVVVVVVVVVDVVVDDDDDPVVVVVVVVVVVVVVVVVQVVVCVVQVHHDDPPDPVVVCCSVCVPVVPDDPDDDPDDDPDDDDDDPPPPPPPDPDDD

pLDDT: mean 76.22, std 23.36, range [27.23, 97.69]